Protein AF-A0A8X7QNS8-F1 (afdb_monomer)

Secondary structure (DSSP, 8-state):
-PPPHHHHHHHHHHTT--TT--EEE-BTTBSSSHHHHHHHHHHTT--SEEE-TTHHHHHHHTT-----S----SS-HHHHHHHHHHHTT--SS-----

Mean predicted aligned error: 8.12 Å

Structure (mmCIF, N/CA/C/O backbone):
data_AF-A0A8X7QNS8-F1
#
_entry.id   AF-A0A8X7QNS8-F1
#
loop_
_atom_site.group_PDB
_atom_site.id
_atom_site.type_symbol
_atom_site.label_atom_id
_atom_site.label_alt_id
_atom_site.label_comp_id
_atom_site.label_asym_id
_atom_site.label_entity_id
_atom_site.label_seq_id
_atom_site.pdbx_PDB_ins_code
_atom_site.Cartn_x
_atom_site.Cartn_y
_atom_site.Cartn_z
_atom_site.occupancy
_atom_site.B_iso_or_equiv
_atom_site.auth_seq_id
_atom_site.auth_comp_id
_atom_site.auth_asym_id
_atom_site.auth_atom_id
_atom_site.pdbx_PDB_model_num
ATOM 1 N N . MET A 1 1 ? 2.216 14.647 7.868 1.00 87.44 1 MET A N 1
ATOM 2 C CA . MET A 1 1 ? 1.766 14.071 9.156 1.00 87.44 1 MET A CA 1
ATOM 3 C C . MET A 1 1 ? 1.148 12.699 8.910 1.00 87.44 1 MET A C 1
ATOM 5 O O . MET A 1 1 ? 0.843 12.391 7.763 1.00 87.44 1 MET A O 1
ATOM 9 N N . LEU A 1 2 ? 1.030 11.852 9.937 1.00 93.00 2 LEU A N 1
ATOM 10 C CA . LEU A 1 2 ? 0.193 10.646 9.862 1.00 93.00 2 LEU A CA 1
ATOM 11 C C . LEU A 1 2 ? -1.290 11.087 9.812 1.00 93.00 2 LEU A C 1
ATOM 13 O O . LEU A 1 2 ? -1.621 12.039 10.520 1.00 93.00 2 LEU A O 1
ATOM 17 N N . PRO A 1 3 ? -2.146 10.487 8.962 1.00 92.81 3 PRO A N 1
ATOM 18 C CA . PRO A 1 3 ? -3.586 10.757 8.982 1.00 92.81 3 PRO A CA 1
ATOM 19 C C . PRO A 1 3 ? -4.228 10.259 10.287 1.00 92.81 3 PRO A C 1
ATOM 21 O O . PRO A 1 3 ? -3.603 9.507 11.033 1.00 92.81 3 PRO A O 1
ATOM 24 N N . SER A 1 4 ? -5.475 10.653 10.557 1.00 94.81 4 SER A N 1
ATOM 25 C CA . SER A 1 4 ? -6.253 10.003 11.618 1.00 94.81 4 SER A CA 1
ATOM 26 C C . SER A 1 4 ? -6.632 8.573 11.217 1.00 94.81 4 SER A C 1
ATOM 28 O O . SER A 1 4 ? -6.599 8.220 10.033 1.00 94.81 4 SER A O 1
ATOM 30 N N . GLU A 1 5 ? -7.010 7.757 12.199 1.00 93.50 5 GLU A N 1
ATOM 31 C CA . GLU A 1 5 ? -7.487 6.390 11.967 1.00 93.50 5 GLU A CA 1
ATOM 32 C C . GLU A 1 5 ? -8.710 6.380 11.044 1.00 93.50 5 GLU A C 1
ATOM 34 O O . GLU A 1 5 ? -8.767 5.596 10.099 1.00 93.50 5 GLU A O 1
ATOM 39 N N . GLU A 1 6 ? -9.647 7.312 11.242 1.00 92.88 6 GLU A N 1
ATOM 40 C CA . GLU A 1 6 ? -10.865 7.419 10.433 1.00 92.88 6 GLU A CA 1
ATOM 41 C C . GLU A 1 6 ? -10.544 7.775 8.981 1.00 92.88 6 GLU A C 1
ATOM 43 O O . GLU A 1 6 ? -11.127 7.211 8.056 1.00 92.88 6 GLU A O 1
ATOM 48 N N . ALA A 1 7 ? -9.590 8.686 8.773 1.00 90.25 7 ALA A N 1
ATOM 49 C CA . ALA A 1 7 ? -9.145 9.083 7.444 1.00 90.25 7 ALA A CA 1
ATOM 50 C C . ALA A 1 7 ? -8.483 7.922 6.700 1.00 90.25 7 ALA A C 1
ATOM 52 O O . ALA A 1 7 ? -8.762 7.690 5.522 1.00 90.25 7 ALA A O 1
ATOM 53 N N . PHE A 1 8 ? -7.624 7.172 7.391 1.00 93.56 8 PHE A N 1
ATOM 54 C CA . PHE A 1 8 ? -6.957 6.019 6.805 1.00 93.56 8 PHE A CA 1
ATOM 55 C C . PHE A 1 8 ? -7.940 4.880 6.504 1.00 93.56 8 PHE A C 1
ATOM 57 O O . PHE A 1 8 ? -7.914 4.324 5.405 1.00 93.56 8 PHE A O 1
ATOM 64 N N . ALA A 1 9 ? -8.849 4.578 7.434 1.00 90.62 9 ALA A N 1
ATOM 65 C CA . ALA A 1 9 ? -9.877 3.556 7.258 1.00 90.62 9 ALA A CA 1
ATOM 66 C C . ALA A 1 9 ? -10.840 3.899 6.110 1.00 90.62 9 ALA A C 1
ATOM 68 O O . ALA A 1 9 ? -11.173 3.024 5.307 1.00 90.62 9 ALA A O 1
ATOM 69 N N . ALA A 1 10 ? -11.245 5.168 5.981 1.00 88.31 10 ALA A N 1
ATOM 70 C CA . ALA A 1 10 ? -12.076 5.631 4.872 1.00 88.31 10 ALA A CA 1
ATOM 71 C C . ALA A 1 10 ? -11.362 5.475 3.520 1.00 88.31 10 ALA A C 1
ATOM 73 O O . ALA A 1 10 ? -11.963 4.979 2.567 1.00 88.31 10 ALA A O 1
ATOM 74 N N . ALA A 1 11 ? -10.073 5.826 3.445 1.00 90.62 11 ALA A N 1
ATOM 75 C CA . ALA A 1 11 ? -9.271 5.661 2.234 1.00 90.62 11 ALA A CA 1
ATOM 76 C C . ALA A 1 11 ? -9.074 4.182 1.851 1.00 90.62 11 ALA A C 1
ATOM 78 O O . ALA A 1 11 ? -9.199 3.823 0.685 1.00 90.62 11 ALA A O 1
ATOM 79 N N . CYS A 1 12 ? -8.816 3.296 2.817 1.00 92.31 12 CYS A N 1
ATOM 80 C CA . CYS A 1 12 ? -8.735 1.857 2.540 1.00 92.31 12 CYS A CA 1
ATOM 81 C C . CYS A 1 12 ? -10.083 1.305 2.056 1.00 92.31 12 CYS A C 1
ATOM 83 O O . CYS A 1 12 ? -10.136 0.560 1.079 1.00 92.31 12 CYS A O 1
ATOM 85 N N . SER A 1 13 ? -11.180 1.733 2.688 1.00 89.44 13 SER A N 1
ATOM 86 C CA . SER A 1 13 ? -12.538 1.316 2.327 1.00 89.44 13 SER A CA 1
ATOM 87 C C . SER A 1 13 ? -12.938 1.773 0.922 1.00 89.44 13 SER A C 1
ATOM 89 O O . SER A 1 13 ? -13.582 1.012 0.201 1.00 89.44 13 SER A O 1
ATOM 91 N N . SER A 1 14 ? -12.540 2.981 0.501 1.00 85.12 14 SER A N 1
ATOM 92 C CA . SER A 1 14 ? -12.797 3.483 -0.858 1.00 85.12 14 SER A CA 1
ATOM 93 C C . SER A 1 14 ? -11.993 2.742 -1.927 1.00 85.12 14 SER A C 1
ATOM 95 O O . SER A 1 14 ? -12.452 2.603 -3.058 1.00 85.12 14 SER A O 1
ATOM 97 N N . LEU A 1 15 ? -10.838 2.190 -1.547 1.00 88.62 15 LEU A N 1
ATOM 98 C CA . LEU A 1 15 ? -10.049 1.271 -2.366 1.00 88.62 15 LEU A CA 1
ATOM 99 C C . LEU A 1 15 ? -10.538 -0.184 -2.282 1.00 88.62 15 LEU A C 1
ATOM 101 O O . LEU A 1 15 ? -9.971 -1.068 -2.916 1.00 88.62 15 LEU A O 1
ATOM 105 N N . GLY A 1 16 ? -11.592 -0.446 -1.506 1.00 89.69 16 GLY A N 1
ATOM 106 C CA . GLY A 1 16 ? -12.165 -1.772 -1.314 1.00 89.69 16 GLY A CA 1
ATOM 107 C C . GLY A 1 16 ? -11.304 -2.741 -0.504 1.00 89.69 16 GLY A C 1
ATOM 108 O O . GLY A 1 16 ? -11.637 -3.923 -0.487 1.00 89.69 16 GLY A O 1
ATOM 109 N N . ILE A 1 17 ? -10.267 -2.245 0.175 1.00 92.69 17 ILE A N 1
ATOM 110 C CA . ILE A 1 17 ? -9.329 -3.034 0.978 1.00 92.69 17 ILE A CA 1
ATOM 111 C C . ILE A 1 17 ? -10.001 -3.438 2.293 1.00 92.69 17 ILE A C 1
ATOM 113 O O . ILE A 1 17 ? -10.467 -2.594 3.060 1.00 92.69 17 ILE A O 1
ATOM 117 N N . GLU A 1 18 ? -10.028 -4.737 2.563 1.00 93.50 18 GLU A N 1
ATOM 118 C CA . GLU A 1 18 ? -10.497 -5.343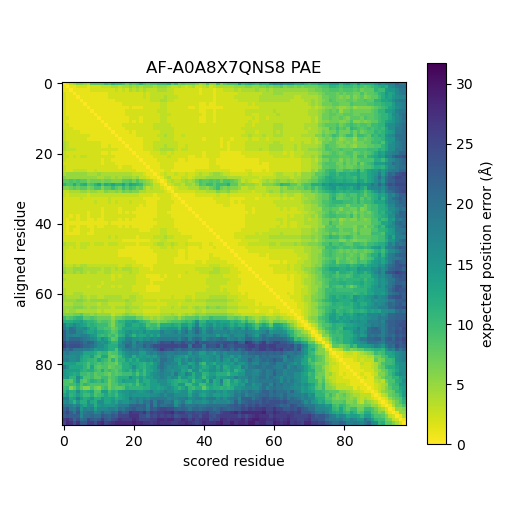 3.804 1.00 93.50 18 GLU A CA 1
ATOM 119 C C . GLU A 1 18 ? -9.314 -5.767 4.690 1.00 93.50 18 GLU A C 1
ATOM 121 O O . GLU A 1 18 ? -8.202 -6.009 4.225 1.00 93.50 18 GLU A O 1
ATOM 126 N N . ASN A 1 19 ? -9.552 -5.934 5.994 1.00 94.12 19 ASN A N 1
ATOM 127 C CA . ASN A 1 19 ? -8.495 -6.292 6.955 1.00 94.12 19 ASN A CA 1
ATOM 128 C C . ASN A 1 19 ? -7.803 -7.639 6.669 1.00 94.12 19 ASN A C 1
ATOM 130 O O . ASN A 1 19 ? -6.708 -7.874 7.170 1.00 94.12 19 ASN A O 1
ATOM 134 N N . LYS A 1 20 ? -8.443 -8.524 5.896 1.00 95.38 20 LYS A N 1
ATOM 135 C CA . LYS A 1 20 ? -7.913 -9.843 5.513 1.00 95.38 20 LYS A CA 1
ATOM 136 C C . LYS A 1 20 ? -7.064 -9.817 4.239 1.00 95.38 20 LYS A C 1
ATOM 138 O O . LYS A 1 20 ? -6.458 -10.835 3.911 1.00 95.38 20 LYS A O 1
ATOM 143 N N . ASP A 1 21 ? -7.086 -8.715 3.494 1.00 96.25 21 ASP A N 1
ATOM 144 C CA . ASP A 1 21 ? -6.453 -8.657 2.182 1.00 96.25 21 ASP A CA 1
ATOM 145 C C . ASP A 1 21 ? -4.930 -8.618 2.317 1.00 96.25 21 ASP A C 1
ATOM 147 O O . ASP A 1 21 ? -4.386 -8.103 3.291 1.00 96.25 21 ASP A O 1
ATOM 151 N N . GLY A 1 22 ? -4.232 -9.174 1.328 1.00 97.50 22 GLY A N 1
ATOM 152 C CA . GLY A 1 22 ? -2.801 -8.949 1.161 1.00 97.50 22 GLY A CA 1
ATOM 153 C C . GLY A 1 22 ? -2.569 -7.719 0.290 1.00 97.50 22 GLY A C 1
ATOM 154 O O . GLY A 1 22 ? -3.094 -7.649 -0.820 1.00 97.50 22 GLY A O 1
ATOM 155 N N . VAL A 1 23 ? -1.766 -6.765 0.761 1.00 97.62 23 VAL A N 1
ATOM 156 C CA . VAL A 1 23 ? -1.506 -5.504 0.053 1.00 97.62 23 VAL A CA 1
ATOM 157 C C . VAL A 1 23 ? -0.059 -5.453 -0.435 1.00 97.62 23 VAL A C 1
ATOM 159 O O . VAL A 1 23 ? 0.882 -5.474 0.355 1.00 97.62 23 VAL A O 1
ATOM 162 N N . VAL A 1 24 ? 0.142 -5.328 -1.748 1.00 97.44 24 VAL A N 1
ATOM 163 C CA . VAL A 1 24 ? 1.461 -5.045 -2.336 1.00 97.44 24 VAL A CA 1
ATOM 164 C C . VAL A 1 24 ? 1.492 -3.598 -2.806 1.00 97.44 24 VAL A C 1
ATOM 166 O O . VAL A 1 24 ? 0.739 -3.197 -3.688 1.00 97.44 24 VAL A O 1
ATOM 169 N N . VAL A 1 25 ? 2.379 -2.805 -2.211 1.00 97.12 25 VAL A N 1
ATOM 170 C CA . VAL A 1 25 ? 2.516 -1.375 -2.481 1.00 97.12 25 VAL A CA 1
ATOM 171 C C . VAL A 1 25 ? 3.690 -1.130 -3.425 1.00 97.12 25 VAL A C 1
ATOM 173 O O . VAL A 1 25 ? 4.792 -1.635 -3.213 1.00 97.12 25 VAL A O 1
ATOM 176 N N . TYR A 1 26 ? 3.488 -0.291 -4.436 1.00 96.62 26 TYR A N 1
ATOM 177 C CA . TYR A 1 26 ? 4.545 0.188 -5.322 1.00 96.62 26 TYR A CA 1
ATOM 178 C C . TYR A 1 26 ? 4.302 1.648 -5.710 1.00 96.62 26 TYR A C 1
ATOM 180 O O . TYR A 1 26 ? 3.200 2.171 -5.552 1.00 96.62 26 TYR A O 1
ATOM 188 N N . ASP A 1 27 ? 5.331 2.314 -6.230 1.00 93.50 27 ASP A N 1
ATOM 189 C CA . ASP A 1 27 ? 5.186 3.631 -6.840 1.00 93.50 27 ASP A CA 1
ATOM 190 C C . ASP A 1 27 ? 5.940 3.734 -8.173 1.00 93.50 27 ASP A C 1
ATOM 192 O O . ASP A 1 27 ? 6.710 2.852 -8.567 1.00 93.50 27 ASP A O 1
ATOM 196 N N . GLY A 1 28 ? 5.662 4.813 -8.909 1.00 90.69 28 GLY A N 1
ATOM 197 C CA . GLY A 1 28 ? 6.201 5.037 -10.250 1.00 90.69 28 GLY A CA 1
ATOM 198 C C . GLY A 1 28 ? 7.683 5.417 -10.295 1.00 90.69 28 GLY A C 1
ATOM 199 O O . GLY A 1 28 ? 8.275 5.365 -11.369 1.00 90.69 28 GLY A O 1
ATOM 200 N N . LYS A 1 29 ? 8.285 5.803 -9.163 1.00 87.56 29 LYS A N 1
ATOM 201 C CA . LYS A 1 29 ? 9.689 6.235 -9.067 1.00 87.56 29 LYS A CA 1
ATOM 202 C C . LYS A 1 29 ? 10.591 5.173 -8.427 1.00 87.56 29 LYS A C 1
ATOM 204 O O . LYS A 1 29 ? 11.785 5.415 -8.281 1.00 87.56 29 LYS A O 1
ATOM 209 N N . GLY A 1 30 ? 10.042 4.010 -8.071 1.00 84.81 30 GLY A N 1
ATOM 210 C CA . GLY A 1 30 ? 10.745 2.931 -7.383 1.00 84.81 30 GLY A CA 1
ATOM 211 C C . GLY A 1 30 ? 10.194 2.743 -5.972 1.00 84.81 30 GLY A C 1
ATOM 212 O O . GLY A 1 30 ? 9.050 2.323 -5.809 1.00 84.81 30 GLY A O 1
ATOM 213 N N . ILE A 1 31 ? 11.025 3.025 -4.964 1.00 88.69 31 ILE A N 1
ATOM 214 C CA . ILE A 1 31 ? 10.670 2.950 -3.539 1.00 88.69 31 ILE A CA 1
ATOM 215 C C . ILE A 1 31 ? 10.834 4.348 -2.932 1.00 88.69 31 ILE A C 1
ATOM 217 O O . ILE A 1 31 ? 11.817 4.640 -2.256 1.00 88.69 31 ILE A O 1
ATOM 221 N N . PHE A 1 32 ? 9.889 5.240 -3.217 1.00 89.88 32 PHE A N 1
ATOM 222 C CA . PHE A 1 32 ? 9.865 6.591 -2.658 1.00 89.88 32 PHE A CA 1
ATOM 223 C C . PHE A 1 32 ? 8.657 6.785 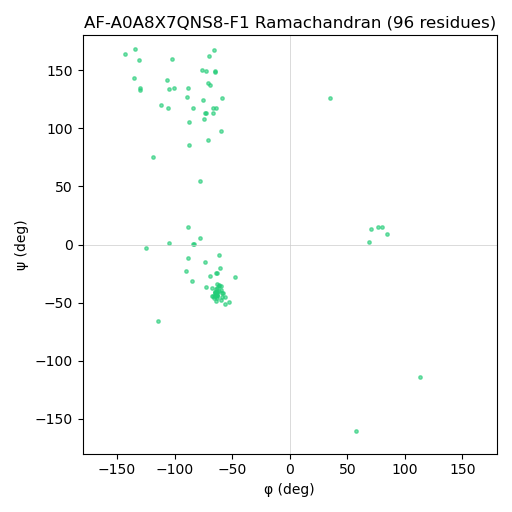-1.739 1.00 89.88 32 PHE A C 1
ATOM 225 O O . PHE A 1 32 ? 8.805 6.915 -0.525 1.00 89.88 32 PHE A O 1
ATOM 232 N N . SER A 1 33 ? 7.446 6.745 -2.294 1.00 93.69 33 SER A N 1
ATOM 233 C CA . SER A 1 33 ? 6.198 6.863 -1.533 1.00 93.69 33 SER A CA 1
ATOM 234 C C . SER A 1 33 ? 5.665 5.511 -1.058 1.00 93.69 33 SER A C 1
ATOM 236 O O . SER A 1 33 ? 4.944 5.466 -0.060 1.00 93.69 33 SER A O 1
ATOM 238 N N . ALA A 1 34 ? 6.044 4.407 -1.709 1.00 95.94 34 ALA A N 1
ATOM 239 C CA . ALA A 1 34 ? 5.585 3.067 -1.342 1.00 95.94 34 ALA A CA 1
ATOM 240 C C . ALA A 1 34 ? 5.942 2.694 0.109 1.00 95.94 34 ALA A C 1
ATOM 242 O O . ALA A 1 34 ? 5.094 2.200 0.852 1.00 95.94 34 ALA A O 1
ATOM 243 N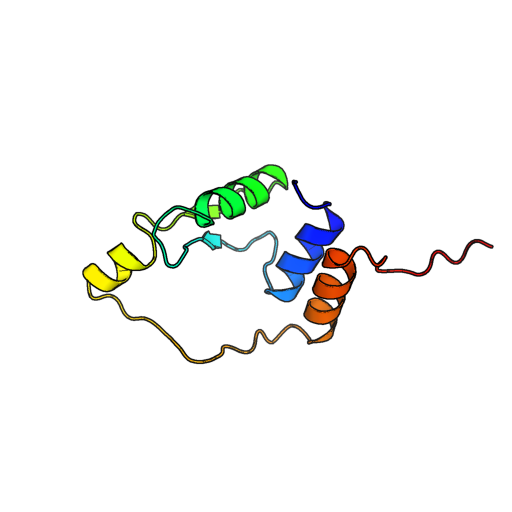 N . ALA A 1 35 ? 7.159 3.025 0.555 1.00 94.69 35 ALA A N 1
ATOM 244 C CA . ALA A 1 35 ? 7.604 2.774 1.928 1.00 94.69 35 ALA A CA 1
ATOM 245 C C . ALA A 1 35 ? 6.744 3.509 2.970 1.00 94.69 35 ALA A C 1
ATOM 247 O O . ALA A 1 35 ? 6.464 2.974 4.043 1.00 94.69 35 ALA A O 1
ATOM 248 N N . ARG A 1 36 ? 6.277 4.725 2.648 1.00 95.81 36 ARG A N 1
ATOM 249 C CA . ARG A 1 36 ? 5.399 5.495 3.535 1.00 95.81 36 ARG A CA 1
ATOM 250 C C . ARG A 1 36 ? 4.038 4.826 3.686 1.00 95.81 36 ARG A C 1
ATOM 252 O O . ARG A 1 36 ? 3.534 4.752 4.802 1.00 95.81 36 ARG A O 1
ATOM 259 N N . VAL A 1 37 ? 3.452 4.355 2.589 1.00 96.12 37 VAL A N 1
ATOM 260 C CA . VAL A 1 37 ? 2.158 3.658 2.609 1.00 96.12 37 VAL A CA 1
ATOM 261 C C . VAL A 1 37 ? 2.277 2.335 3.363 1.00 96.12 37 VAL A C 1
ATOM 263 O O . VAL A 1 37 ? 1.483 2.099 4.268 1.00 96.12 37 VAL A O 1
ATOM 266 N N . TRP A 1 38 ? 3.317 1.541 3.088 1.00 97.38 38 TRP A N 1
ATOM 267 C CA . TRP A 1 38 ? 3.625 0.324 3.848 1.00 97.38 38 TRP A CA 1
ATOM 268 C C . TRP A 1 38 ? 3.708 0.592 5.357 1.00 97.38 38 TRP A C 1
ATOM 270 O O . TRP A 1 38 ? 3.041 -0.075 6.145 1.00 97.38 38 TRP A O 1
ATOM 280 N N . TRP A 1 39 ? 4.459 1.620 5.767 1.00 97.31 39 TRP A N 1
ATOM 281 C CA . TRP A 1 39 ? 4.573 1.986 7.178 1.00 97.31 39 TRP A CA 1
ATOM 282 C C . TRP A 1 39 ? 3.224 2.392 7.787 1.00 97.31 39 TRP A C 1
ATOM 284 O O . TRP A 1 39 ? 2.933 1.994 8.909 1.00 97.31 39 TRP A O 1
ATOM 294 N N . MET A 1 40 ? 2.377 3.134 7.062 1.00 97.75 40 MET A N 1
ATOM 295 C CA . MET A 1 40 ? 1.047 3.515 7.564 1.00 97.75 40 MET A CA 1
ATOM 296 C C . MET A 1 40 ? 0.150 2.295 7.799 1.00 97.75 40 MET A C 1
ATOM 298 O O . MET A 1 40 ? -0.449 2.205 8.865 1.00 97.75 40 MET A O 1
ATOM 302 N N . PHE A 1 41 ? 0.115 1.330 6.873 1.00 97.81 41 PHE A N 1
ATOM 303 C CA . PHE A 1 41 ? -0.620 0.074 7.083 1.00 97.81 41 PHE A CA 1
ATOM 304 C C . PHE A 1 41 ? -0.155 -0.644 8.356 1.00 97.81 41 PHE A C 1
ATOM 306 O O . PHE A 1 41 ? -0.982 -1.040 9.174 1.00 97.81 41 PHE A O 1
ATOM 313 N N . ARG A 1 42 ? 1.164 -0.734 8.574 1.00 97.62 42 ARG A N 1
ATOM 314 C CA . ARG A 1 42 ? 1.735 -1.361 9.777 1.00 97.62 42 ARG A CA 1
ATOM 315 C C . ARG A 1 42 ? 1.394 -0.593 11.058 1.00 97.62 42 ARG A C 1
ATOM 317 O O . ARG A 1 42 ? 1.077 -1.221 12.060 1.00 97.62 42 ARG A O 1
ATOM 324 N N . VAL A 1 43 ? 1.434 0.742 11.031 1.00 97.94 43 VAL A N 1
ATOM 325 C CA . VAL A 1 43 ? 1.049 1.590 12.176 1.00 97.94 43 VAL A CA 1
ATOM 326 C C . VAL A 1 43 ? -0.406 1.358 12.579 1.00 97.94 43 VAL A C 1
ATOM 328 O O . VAL A 1 43 ? -0.693 1.296 13.769 1.00 97.94 43 VAL A O 1
ATOM 331 N N . PHE A 1 44 ? -1.301 1.172 11.608 1.00 97.44 44 PHE A N 1
ATOM 332 C CA . PHE A 1 44 ? -2.716 0.878 11.852 1.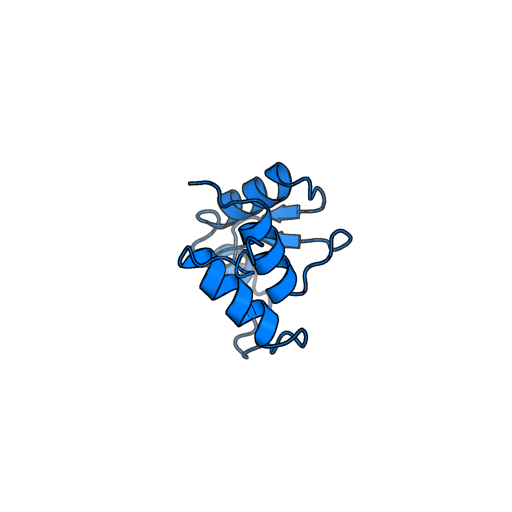00 97.44 44 PHE A CA 1
ATOM 333 C C . PHE A 1 44 ? -3.026 -0.626 11.991 1.00 97.44 44 PHE A C 1
ATOM 335 O O . PHE A 1 44 ? -4.186 -1.025 11.937 1.00 97.44 44 PHE A O 1
ATOM 342 N N . GLY A 1 45 ? -2.008 -1.473 12.190 1.00 96.88 45 GLY A N 1
ATOM 343 C CA . GLY A 1 45 ? -2.180 -2.886 12.550 1.00 96.88 45 GLY A CA 1
ATOM 344 C C . GLY A 1 45 ? -2.420 -3.856 11.389 1.00 96.88 45 GLY A C 1
ATOM 345 O O . GLY A 1 45 ? -2.708 -5.026 11.627 1.00 96.88 45 GLY A O 1
ATOM 346 N N . HIS A 1 46 ? -2.285 -3.422 10.136 1.00 97.75 46 H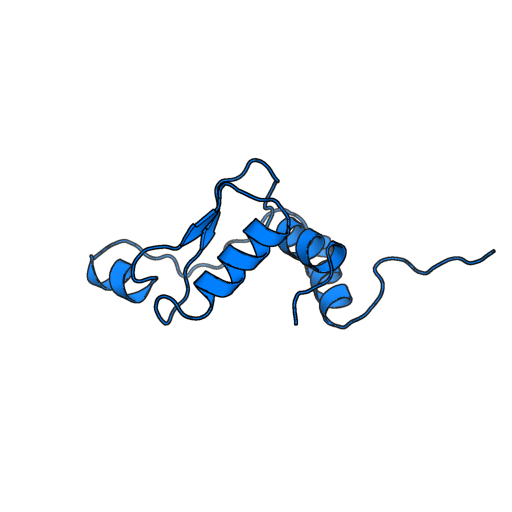IS A N 1
ATOM 347 C CA . HIS A 1 46 ? -2.404 -4.304 8.978 1.00 97.75 46 HIS A CA 1
ATOM 348 C C . HIS A 1 46 ? -1.048 -4.946 8.653 1.00 97.75 46 HIS A C 1
ATOM 350 O O . HIS A 1 46 ? -0.135 -4.297 8.136 1.00 97.75 46 HIS A O 1
ATOM 356 N N . GLU A 1 47 ? -0.897 -6.230 8.983 1.00 96.56 47 GLU A N 1
ATOM 357 C CA . GLU A 1 47 ? 0.399 -6.909 8.893 1.00 96.56 47 GLU A CA 1
ATOM 358 C C . GLU A 1 47 ? 0.734 -7.462 7.506 1.00 96.56 47 GLU A C 1
ATOM 360 O O . GLU A 1 47 ? 1.915 -7.477 7.143 1.00 96.56 47 GLU A O 1
ATOM 365 N N . SER A 1 48 ? -0.284 -7.867 6.744 1.00 98.12 48 SER A N 1
ATOM 366 C CA . SER A 1 48 ? -0.190 -8.485 5.414 1.00 98.12 48 SER A CA 1
ATOM 367 C C . SER A 1 48 ? 0.088 -7.455 4.314 1.00 98.12 48 SER A C 1
ATOM 369 O O . SER A 1 48 ? -0.649 -7.343 3.338 1.00 98.12 48 SER A O 1
ATOM 371 N N . VAL A 1 49 ? 1.159 -6.676 4.480 1.00 98.31 49 VAL A N 1
ATOM 372 C CA . VAL A 1 49 ? 1.561 -5.618 3.550 1.00 98.31 49 VAL A CA 1
ATOM 373 C C . VAL A 1 49 ? 3.038 -5.717 3.178 1.00 98.31 49 VAL A C 1
ATOM 375 O O . VAL A 1 49 ? 3.917 -5.832 4.037 1.00 98.31 49 VAL A O 1
ATOM 378 N N . TRP A 1 50 ? 3.322 -5.607 1.882 1.00 98.31 50 TRP A N 1
ATOM 379 C CA . TRP A 1 50 ? 4.664 -5.692 1.304 1.00 98.31 50 TRP A CA 1
ATOM 380 C C . TRP A 1 50 ? 4.925 -4.533 0.345 1.00 98.31 50 TRP A C 1
ATOM 382 O O . TRP A 1 50 ? 3.999 -3.914 -0.176 1.00 98.31 50 TRP A O 1
ATOM 392 N N . VAL A 1 51 ? 6.201 -4.250 0.094 1.00 97.69 51 VAL A N 1
ATOM 393 C CA . VAL A 1 51 ? 6.632 -3.313 -0.949 1.00 97.69 51 VAL A CA 1
ATOM 394 C C . VAL A 1 51 ? 7.179 -4.112 -2.124 1.00 97.69 51 VAL A C 1
ATOM 396 O O . VAL A 1 51 ? 7.973 -5.030 -1.925 1.00 97.69 51 VAL A O 1
ATOM 399 N N . LEU A 1 52 ? 6.771 -3.757 -3.343 1.00 96.88 52 LEU A N 1
ATOM 400 C CA . LEU A 1 52 ? 7.325 -4.351 -4.556 1.00 96.88 52 LEU A CA 1
ATOM 401 C C . LEU A 1 52 ? 8.796 -3.947 -4.708 1.00 96.88 52 LEU A C 1
ATOM 403 O O . LEU A 1 52 ? 9.107 -2.765 -4.877 1.00 96.88 52 LEU A O 1
ATOM 407 N N . ASP A 1 53 ? 9.695 -4.928 -4.674 1.00 94.88 53 ASP A N 1
ATOM 408 C CA . ASP A 1 53 ? 11.130 -4.687 -4.804 1.00 94.88 53 ASP A CA 1
ATOM 409 C C . ASP A 1 53 ? 11.468 -3.996 -6.137 1.00 94.88 53 ASP A C 1
ATOM 411 O O . ASP A 1 53 ? 11.091 -4.451 -7.217 1.00 94.88 53 ASP A O 1
ATOM 415 N N . GLY A 1 54 ? 12.166 -2.862 -6.055 1.00 92.75 54 GLY A N 1
ATOM 416 C CA . GLY A 1 54 ? 12.491 -1.994 -7.191 1.00 92.75 54 GLY A CA 1
ATOM 417 C C . GLY A 1 54 ? 11.307 -1.243 -7.822 1.00 92.75 54 GLY A C 1
ATOM 418 O O . GLY A 1 54 ? 11.512 -0.502 -8.787 1.00 92.75 54 GLY A O 1
ATOM 419 N N . GLY A 1 55 ? 10.094 -1.394 -7.278 1.00 94.94 55 GLY A N 1
ATOM 420 C CA . GLY A 1 55 ? 8.881 -0.702 -7.711 1.00 94.94 55 GLY A CA 1
ATOM 421 C C . GLY A 1 55 ? 8.510 -0.920 -9.182 1.00 94.94 55 GLY A C 1
ATOM 422 O O . GLY A 1 55 ? 8.971 -1.849 -9.852 1.00 94.94 55 GLY A O 1
ATOM 423 N N . LEU A 1 56 ? 7.677 -0.017 -9.711 1.00 95.56 56 LEU A N 1
ATOM 424 C CA . LEU A 1 56 ? 7.226 -0.077 -11.104 1.00 95.56 56 LEU A CA 1
ATOM 425 C C . LEU A 1 56 ? 8.368 -0.016 -12.142 1.00 95.56 56 LEU A C 1
ATOM 427 O O . LEU A 1 56 ? 8.251 -0.691 -13.169 1.00 95.56 56 LEU A O 1
ATOM 431 N N . PRO A 1 57 ? 9.472 0.738 -11.931 1.00 95.31 57 PRO A N 1
ATOM 432 C CA . PRO A 1 57 ? 10.592 0.742 -12.871 1.00 95.31 57 PRO A CA 1
ATOM 433 C C . PRO A 1 57 ? 11.224 -0.641 -13.067 1.00 95.31 57 PRO A C 1
ATOM 435 O O . PRO A 1 57 ? 11.396 -1.068 -14.209 1.00 95.31 57 PRO A O 1
ATOM 438 N N . LYS A 1 58 ? 11.522 -1.370 -11.979 1.00 96.31 58 LYS A N 1
ATOM 439 C CA . LYS A 1 58 ? 12.106 -2.719 -12.067 1.00 96.31 58 LYS A CA 1
ATOM 440 C C . LYS A 1 58 ? 11.117 -3.726 -12.652 1.00 96.31 58 LYS A C 1
ATOM 442 O O . LYS A 1 58 ? 11.523 -4.564 -13.455 1.00 96.31 58 LYS A O 1
ATOM 447 N N . TRP A 1 59 ? 9.831 -3.613 -12.309 1.00 96.25 59 TRP A N 1
ATOM 448 C CA . TRP A 1 59 ? 8.766 -4.442 -12.884 1.00 96.25 59 TRP A CA 1
ATOM 449 C C . TRP A 1 59 ? 8.730 -4.342 -14.414 1.00 96.25 59 TRP A C 1
ATOM 451 O O . TRP A 1 59 ? 8.833 -5.351 -15.107 1.00 96.25 59 TRP A O 1
ATOM 461 N N . ARG A 1 60 ? 8.699 -3.110 -14.943 1.00 96.00 60 ARG A N 1
ATOM 462 C CA . ARG A 1 60 ? 8.732 -2.843 -16.390 1.00 96.00 60 ARG A CA 1
ATOM 463 C C . ARG A 1 60 ? 10.025 -3.317 -17.045 1.00 96.00 60 ARG A C 1
ATOM 465 O O . ARG A 1 60 ? 9.978 -3.931 -18.103 1.00 96.00 60 ARG A O 1
ATOM 472 N N . ALA A 1 61 ? 11.173 -3.061 -16.416 1.00 97.19 61 ALA A N 1
ATOM 473 C CA . ALA A 1 61 ? 12.471 -3.501 -16.932 1.00 97.19 61 ALA A CA 1
ATOM 474 C C . ALA A 1 61 ? 12.600 -5.034 -16.996 1.00 97.19 61 ALA A C 1
ATOM 476 O O . ALA A 1 61 ? 13.368 -5.550 -17.801 1.00 97.19 61 ALA A O 1
ATOM 477 N N . SER A 1 62 ? 11.831 -5.753 -16.175 1.00 97.44 62 SER A N 1
ATOM 478 C CA . SER A 1 62 ? 11.775 -7.219 -16.168 1.00 97.44 62 SER A CA 1
ATOM 479 C C . SER A 1 62 ? 10.804 -7.794 -17.210 1.00 97.44 62 SER A C 1
ATOM 481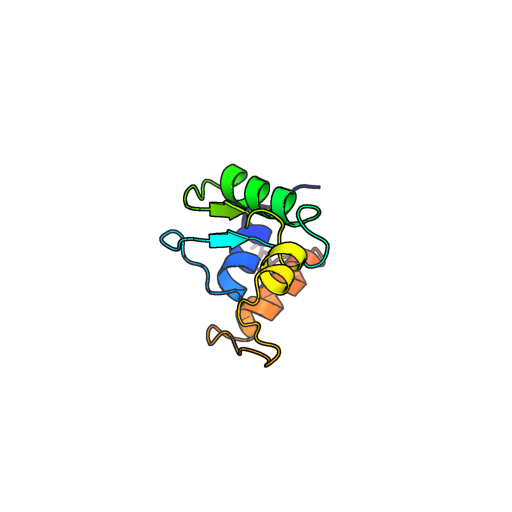 O O . SER A 1 62 ? 10.661 -9.009 -17.292 1.00 97.44 62 SER A O 1
ATOM 483 N N . GLY A 1 63 ? 10.137 -6.948 -18.006 1.00 97.38 63 GLY A N 1
ATOM 484 C CA . GLY 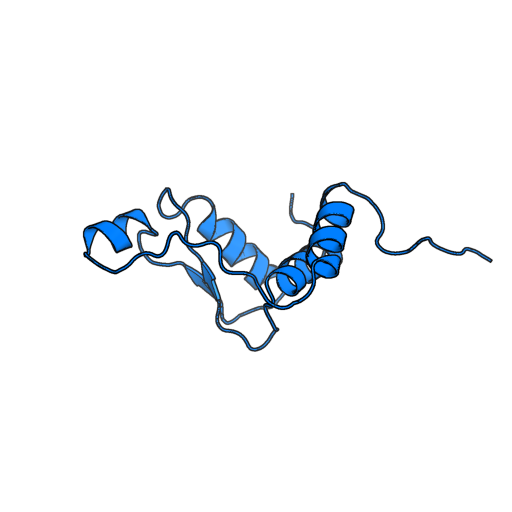A 1 63 ? 9.222 -7.377 -19.068 1.00 97.38 63 GLY A CA 1
ATOM 485 C C . GLY A 1 63 ? 7.848 -7.848 -18.585 1.00 97.38 63 GLY A C 1
ATOM 486 O O . GLY A 1 63 ? 7.129 -8.479 -19.354 1.00 97.38 63 GLY A O 1
ATOM 487 N N . TYR A 1 64 ? 7.474 -7.561 -17.335 1.00 96.56 64 TYR A N 1
ATOM 488 C CA . TYR A 1 64 ? 6.151 -7.907 -16.818 1.00 96.56 64 TYR A CA 1
ATOM 489 C C . TYR A 1 64 ? 5.061 -6.966 -17.343 1.00 96.56 64 TYR A C 1
ATOM 491 O O . TYR A 1 64 ? 5.302 -5.783 -17.603 1.00 96.56 64 TYR A O 1
ATOM 499 N N . GLU A 1 65 ? 3.843 -7.496 -17.457 1.00 95.88 65 GLU A N 1
ATOM 500 C CA . GLU A 1 65 ? 2.681 -6.763 -17.960 1.00 95.88 65 GLU A CA 1
ATOM 501 C C . GLU A 1 65 ? 2.289 -5.596 -17.044 1.00 95.88 65 GLU A C 1
ATOM 503 O O . GLU A 1 65 ? 2.488 -5.622 -15.825 1.00 95.88 65 GLU A O 1
ATOM 508 N N . VAL A 1 66 ? 1.728 -4.549 -17.651 1.00 94.19 66 VAL A N 1
ATOM 509 C CA . VAL A 1 66 ? 1.184 -3.381 -16.957 1.00 94.19 66 VAL A CA 1
ATOM 510 C C . VAL A 1 66 ? -0.158 -3.013 -17.563 1.00 94.19 66 VAL A C 1
ATOM 512 O O . VAL A 1 66 ? -0.333 -3.063 -18.778 1.00 94.19 66 VAL A O 1
ATOM 515 N N . GLU A 1 67 ? -1.072 -2.578 -16.708 1.00 89.81 67 GLU A N 1
ATOM 516 C CA . GLU A 1 67 ? -2.402 -2.137 -17.101 1.00 89.81 67 GLU A CA 1
ATOM 517 C C . GLU A 1 67 ? -2.489 -0.608 -17.004 1.00 89.81 67 GLU A C 1
ATOM 519 O O . GLU A 1 67 ? -1.915 0.005 -16.098 1.00 89.81 67 GLU A O 1
ATOM 524 N N . SER A 1 68 ? -3.180 0.019 -17.958 1.00 87.38 68 SER A N 1
ATOM 525 C CA . SER A 1 68 ? -3.423 1.474 -17.963 1.00 87.38 68 SER A CA 1
ATOM 526 C C . SER A 1 68 ? -4.901 1.838 -18.052 1.00 87.38 68 SER A C 1
ATOM 528 O O . SER A 1 68 ? -5.243 3.021 -17.985 1.00 87.38 68 SER A O 1
ATOM 530 N N . SER A 1 69 ? -5.782 0.840 -18.177 1.00 84.06 69 SER A N 1
ATOM 531 C CA . SER A 1 69 ? -7.214 1.068 -18.072 1.00 84.06 69 SER A CA 1
ATOM 532 C C . SER A 1 69 ? -7.593 1.535 -16.666 1.00 84.06 69 SER A C 1
ATOM 534 O O . SER A 1 69 ? -6.977 1.182 -15.657 1.00 84.06 69 SER A O 1
ATOM 536 N N . ALA A 1 70 ? -8.631 2.366 -16.602 1.00 71.69 70 ALA A N 1
ATOM 537 C CA . ALA A 1 70 ? -9.227 2.748 -15.337 1.00 71.69 70 ALA A CA 1
ATOM 538 C C . ALA A 1 70 ? -10.034 1.560 -14.800 1.00 71.69 70 ALA A C 1
ATOM 540 O O . ALA A 1 70 ? -11.050 1.181 -15.384 1.00 71.69 70 ALA A O 1
ATOM 541 N N . TYR A 1 71 ? -9.595 0.983 -13.683 1.00 68.19 71 TYR A N 1
ATOM 542 C CA . TYR A 1 71 ? -10.378 -0.028 -12.985 1.00 68.19 71 TYR A CA 1
ATOM 543 C C . TYR A 1 71 ? -11.392 0.664 -12.070 1.00 68.19 71 TYR A C 1
ATOM 545 O O . TYR A 1 71 ? -11.016 1.384 -11.143 1.00 68.19 71 TYR A O 1
ATOM 553 N N . ALA A 1 72 ? -12.685 0.465 -12.325 1.00 60.19 72 ALA A N 1
ATOM 554 C CA . ALA A 1 72 ? -13.721 0.919 -11.409 1.00 60.19 72 ALA A CA 1
ATOM 555 C C . ALA A 1 72 ? -13.734 -0.016 -10.195 1.00 60.19 72 ALA A C 1
ATOM 557 O O . ALA A 1 72 ? -14.170 -1.165 -10.288 1.00 60.19 72 ALA A O 1
ATOM 558 N N . ILE A 1 73 ? -13.258 0.461 -9.044 1.00 62.97 73 ILE A N 1
ATOM 559 C CA . ILE A 1 73 ? -13.466 -0.263 -7.791 1.00 62.97 73 ILE A CA 1
ATOM 560 C C . ILE A 1 73 ? -14.968 -0.227 -7.503 1.00 62.97 73 ILE A C 1
ATOM 562 O O . ILE A 1 73 ? -15.549 0.827 -7.266 1.00 62.97 73 ILE A O 1
ATOM 566 N N . LEU A 1 74 ? -15.614 -1.395 -7.564 1.00 55.22 74 LEU A N 1
ATOM 567 C CA . LEU A 1 74 ? -17.073 -1.553 -7.463 1.00 55.22 74 LEU A CA 1
ATOM 568 C C . LEU A 1 74 ? -17.667 -1.067 -6.122 1.00 55.22 74 LEU A C 1
ATOM 570 O O . LEU A 1 74 ? -18.887 -0.975 -5.989 1.00 55.22 74 LEU A O 1
ATOM 574 N N . LYS A 1 75 ? -16.843 -0.726 -5.121 1.00 53.84 75 LYS A N 1
ATOM 575 C CA . LYS A 1 75 ? -17.307 -0.200 -3.830 1.00 53.84 75 LYS A CA 1
ATOM 576 C C . LYS A 1 75 ? -17.472 1.330 -3.874 1.00 53.84 75 LYS A C 1
ATOM 578 O O . LYS A 1 75 ? -16.594 2.082 -3.487 1.00 53.84 75 LYS A O 1
ATOM 583 N N . SER A 1 76 ? -18.662 1.725 -4.338 1.00 53.38 76 SER A N 1
ATOM 584 C CA . SER A 1 76 ? -19.389 3.009 -4.242 1.00 53.38 76 SER A CA 1
ATOM 585 C C . SER A 1 76 ? -18.600 4.333 -4.259 1.00 53.38 76 SER A C 1
ATOM 587 O O . SER A 1 76 ? -17.824 4.634 -3.353 1.00 53.38 76 SER A O 1
ATOM 589 N N . ASN A 1 77 ? -18.988 5.226 -5.177 1.00 59.12 77 ASN A N 1
ATOM 590 C CA . ASN A 1 77 ? -18.590 6.644 -5.217 1.00 59.12 77 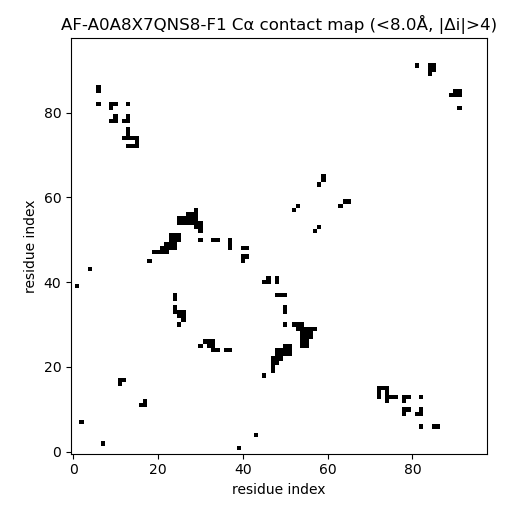ASN A CA 1
ATOM 591 C C . ASN A 1 77 ? -18.720 7.369 -3.859 1.00 59.12 77 ASN A C 1
ATOM 593 O O . ASN A 1 77 ? -17.952 8.282 -3.578 1.00 59.12 77 ASN A O 1
ATOM 597 N N . ALA A 1 78 ? -19.635 6.929 -2.988 1.00 59.69 78 ALA A N 1
ATOM 598 C CA . ALA A 1 78 ? -19.817 7.479 -1.647 1.00 59.69 78 ALA A CA 1
ATOM 599 C C . ALA A 1 78 ? -18.590 7.296 -0.731 1.00 59.69 78 ALA A C 1
ATOM 601 O O . ALA A 1 78 ? -18.305 8.168 0.085 1.00 59.69 78 ALA A O 1
ATOM 602 N N . ALA A 1 79 ? -17.846 6.193 -0.866 1.00 62.06 79 ALA A N 1
ATOM 603 C CA . ALA A 1 79 ? -16.643 5.947 -0.071 1.00 62.06 79 ALA A CA 1
ATOM 604 C C . ALA A 1 79 ? -15.476 6.841 -0.522 1.00 62.06 79 ALA A C 1
ATOM 606 O O . ALA A 1 79 ? -14.722 7.341 0.311 1.00 62.06 79 ALA A O 1
ATOM 607 N N . ILE A 1 80 ? -15.364 7.089 -1.831 1.00 64.50 80 ILE A N 1
ATOM 608 C CA . ILE A 1 80 ? -14.387 8.025 -2.407 1.00 64.50 80 ILE A CA 1
ATOM 609 C C . ILE A 1 80 ? -14.691 9.448 -1.930 1.00 64.50 80 ILE A C 1
ATOM 611 O O . ILE A 1 80 ? -13.814 10.118 -1.394 1.00 64.50 80 ILE A O 1
ATOM 615 N N . GLU A 1 81 ? -15.950 9.873 -2.031 1.00 68.38 81 GLU A N 1
ATOM 616 C CA . GLU A 1 81 ? -16.383 11.206 -1.607 1.00 68.38 81 GLU A CA 1
ATOM 617 C C . GLU A 1 81 ? -16.203 11.417 -0.090 1.00 68.38 81 GLU A C 1
ATOM 619 O O . GLU A 1 81 ? -15.810 12.493 0.362 1.00 68.38 81 GLU A O 1
ATOM 624 N N . ALA A 1 82 ? -16.442 10.376 0.715 1.00 65.81 82 ALA A N 1
ATOM 625 C CA . ALA A 1 82 ? -16.170 10.382 2.150 1.00 65.81 82 ALA A CA 1
ATOM 626 C C . ALA A 1 82 ? -14.667 10.512 2.452 1.00 65.81 82 ALA A C 1
ATOM 628 O O . ALA A 1 82 ? -14.284 11.317 3.301 1.00 65.81 82 ALA A O 1
ATOM 629 N N . ALA A 1 83 ? -13.811 9.770 1.741 1.00 67.38 83 ALA A N 1
ATOM 630 C CA . ALA A 1 83 ? -12.361 9.862 1.893 1.00 67.38 83 ALA A CA 1
ATOM 631 C C . ALA A 1 83 ? -11.829 11.257 1.506 1.00 67.38 83 ALA A C 1
ATOM 633 O O . ALA A 1 83 ? -11.003 11.818 2.228 1.00 67.38 83 ALA A O 1
ATOM 634 N N . GLU A 1 84 ? -12.342 11.855 0.426 1.00 71.38 84 GLU A N 1
ATOM 635 C CA . GLU A 1 84 ? -11.989 13.219 0.010 1.00 71.38 84 GLU A CA 1
ATOM 636 C C . GLU A 1 84 ? -12.405 14.268 1.045 1.00 71.38 84 GLU A C 1
ATOM 638 O O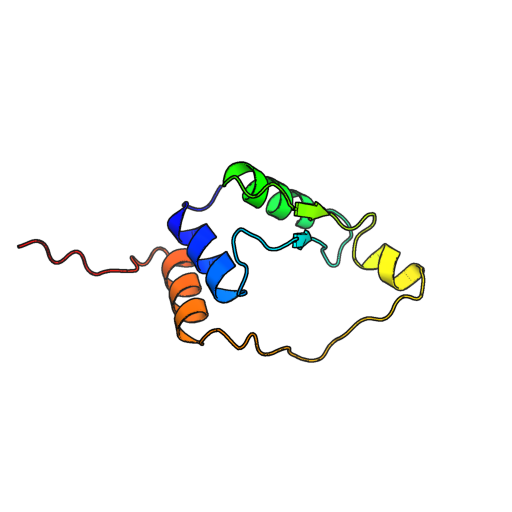 . GLU A 1 84 ? -11.598 15.124 1.415 1.00 71.38 84 GLU A O 1
ATOM 643 N N . LYS A 1 85 ? -13.636 14.182 1.567 1.00 73.50 85 LYS A N 1
ATOM 644 C CA . LYS A 1 85 ? -14.136 15.091 2.610 1.00 73.50 85 LYS A CA 1
ATOM 645 C C . LYS A 1 85 ? -13.266 15.036 3.864 1.00 73.50 85 LYS A C 1
ATOM 647 O O . LYS A 1 85 ? -12.863 16.082 4.372 1.00 73.50 85 LYS A O 1
ATOM 652 N N . VAL A 1 86 ? -12.907 13.835 4.318 1.00 73.62 86 VAL A N 1
ATOM 653 C CA . VAL A 1 86 ? -12.027 13.667 5.485 1.00 73.62 86 VAL A CA 1
ATOM 654 C C . VAL A 1 86 ? -10.636 14.224 5.221 1.00 73.62 86 VAL A C 1
ATOM 656 O O . VAL A 1 86 ? -10.085 14.921 6.073 1.00 73.62 86 VAL A O 1
ATOM 659 N N . TYR A 1 87 ? -10.075 13.970 4.038 1.00 69.94 87 TYR A N 1
ATOM 660 C CA . TYR A 1 87 ? -8.766 14.503 3.670 1.00 69.94 87 TYR A CA 1
ATOM 661 C C . TYR A 1 87 ? -8.749 16.040 3.650 1.00 69.94 87 TYR A C 1
ATOM 663 O O . TYR A 1 87 ? -7.767 16.657 4.057 1.00 69.94 87 TYR A O 1
ATOM 671 N N . GLN A 1 88 ? -9.855 16.669 3.248 1.00 75.81 88 GLN A N 1
ATOM 672 C CA . GLN A 1 88 ? -10.037 18.124 3.294 1.00 75.81 88 GLN A CA 1
ATOM 673 C C . GLN A 1 88 ? -10.372 18.669 4.697 1.00 75.81 88 GLN A C 1
ATOM 675 O O . GLN A 1 88 ? -10.640 19.861 4.846 1.00 75.81 88 GLN A O 1
ATOM 680 N N . GLY A 1 89 ? -10.352 17.827 5.736 1.00 69.56 89 GLY A N 1
ATOM 681 C CA . GLY A 1 89 ? -10.614 18.225 7.119 1.00 69.56 89 GLY A CA 1
ATOM 682 C C . GLY A 1 89 ? -12.098 18.376 7.460 1.00 69.56 89 GLY A C 1
ATOM 683 O O . GLY A 1 89 ? -12.431 18.974 8.484 1.00 69.56 89 GLY A O 1
ATOM 684 N N . GLN A 1 90 ? -13.001 17.851 6.627 1.00 72.88 90 GLN A N 1
ATOM 685 C CA . GLN A 1 90 ? -14.435 17.865 6.898 1.00 72.88 90 GLN A CA 1
ATOM 686 C C . GLN A 1 90 ? -14.847 16.623 7.708 1.00 72.88 90 GLN A C 1
ATOM 688 O O . GLN A 1 90 ? -14.439 15.505 7.384 1.00 72.88 90 GLN A O 1
ATOM 693 N N . PRO A 1 91 ? -15.673 16.780 8.756 1.00 63.97 91 PRO A N 1
ATOM 694 C CA . PRO A 1 91 ? -16.145 15.652 9.549 1.00 63.97 91 PRO A CA 1
ATOM 695 C C . PRO A 1 91 ? -17.152 14.798 8.764 1.00 63.97 91 PRO A C 1
ATOM 697 O O . PRO A 1 91 ? -18.055 15.327 8.117 1.00 63.97 91 PRO A O 1
ATOM 700 N N . LEU A 1 92 ? -17.038 13.469 8.882 1.00 58.09 92 LEU A N 1
ATOM 701 C CA . LEU A 1 92 ? -17.948 12.501 8.238 1.00 58.09 92 LEU A CA 1
ATOM 702 C C . LEU A 1 92 ? -19.390 12.583 8.750 1.00 58.09 92 LEU A C 1
ATOM 704 O O . LEU A 1 92 ? -20.324 12.219 8.040 1.00 58.09 92 LEU A O 1
ATOM 708 N N . PHE A 1 93 ? -19.579 13.082 9.970 1.00 58.06 93 PHE A N 1
ATOM 709 C CA . PHE A 1 93 ? -20.884 13.234 10.597 1.00 58.06 93 PHE A CA 1
ATOM 710 C C . PHE A 1 93 ? -21.024 14.653 11.145 1.00 58.06 93 PHE A C 1
ATOM 712 O O . PHE A 1 93 ? -20.129 15.155 11.831 1.00 58.06 93 PHE A O 1
ATOM 719 N N . LYS A 1 94 ? -22.171 15.303 10.900 1.00 53.66 94 LYS A N 1
ATOM 720 C CA . LYS A 1 94 ? -22.558 16.469 11.702 1.00 53.66 94 LYS A CA 1
ATOM 721 C C . LYS A 1 94 ? -22.759 15.965 13.130 1.00 53.66 94 LYS A C 1
ATOM 723 O O . LYS A 1 94 ? -23.629 15.125 13.353 1.00 53.66 94 LYS A O 1
ATOM 728 N N . LYS A 1 95 ? -21.968 16.451 14.093 1.00 48.94 95 LYS A N 1
ATOM 729 C CA . LYS A 1 95 ? -22.302 16.287 15.512 1.00 48.94 95 LYS A CA 1
ATOM 730 C C . LYS A 1 95 ? -23.652 16.973 15.729 1.00 48.94 95 LYS A C 1
ATOM 732 O O . LYS A 1 95 ? -23.697 18.190 15.870 1.00 48.94 95 LYS A O 1
ATOM 737 N N . ASN A 1 96 ? -24.743 16.210 15.723 1.00 41.00 96 ASN A N 1
ATOM 738 C CA . ASN A 1 96 ? -25.986 16.663 16.328 1.00 41.00 96 ASN A CA 1
ATOM 739 C C . ASN A 1 96 ? -25.747 16.646 17.834 1.00 41.00 96 ASN A C 1
ATOM 741 O O . ASN A 1 96 ? -25.893 15.621 18.496 1.00 41.00 96 ASN A O 1
ATOM 745 N N . VAL A 1 97 ? -25.270 17.779 18.334 1.00 46.56 97 VAL A N 1
ATOM 746 C CA . VAL A 1 97 ? -25.318 18.096 19.754 1.00 46.56 97 VAL A CA 1
ATOM 747 C C . VAL A 1 97 ? -26.784 18.418 20.041 1.00 46.56 97 VAL A C 1
ATOM 749 O O . VAL A 1 97 ? -27.321 19.356 19.449 1.00 46.56 97 VAL A O 1
ATOM 752 N N . LEU A 1 98 ? -27.435 17.569 20.841 1.00 45.25 98 LEU A N 1
ATOM 753 C CA . LEU A 1 98 ? -28.670 17.923 21.545 1.00 45.25 98 LEU A CA 1
ATOM 754 C C . LEU A 1 98 ? -28.358 18.967 22.619 1.00 45.25 98 LEU A C 1
ATOM 756 O O . LEU A 1 98 ? -27.270 18.849 23.231 1.00 45.25 98 LEU A O 1
#

InterPro domains:
  IPR001763 Rhodanese-like domain [PF00581] (15-61)
  IPR001763 Rhodanese-like domain [PS50206] (3-68)
  IPR036873 Rhodanese-like domain superfamily [G3DSA:3.40.250.10] (1-82)
  IPR036873 Rhodanese-like domain superfamily [SSF52821] (1-75)
  IPR045078 Sulfurtransferase TST/MPST-like [PTHR11364] (1-84)

Radius of gyration: 15.88 Å; Cα contacts (8 Å, |Δi|>4): 97; chains: 1; bounding box: 41×28×41 Å

Sequence (98 aa):
MLPSEEAFAAACSSLGIENKDGVVVYDGKGIFSAARVWWMFRVFGHESVWVLDGGLPKWRASGYEVESSAYAILKSNAAIEAAEKVYQGQPLFKKNVL

pLDDT: mean 84.52, std 15.81, range [41.0, 98.31]

Foldseek 3Di:
DQADPQLVVLVCVQVVHDLPDQEEFADPQFPDCRVVVQVSCVVNPRDNYYYDHRGPVVCVVVVHDDDDDDDDPPRDPVSVVLSVCVVVVHDSDDPPDD

Solvent-accessible surface area (backbone atoms only — not comparable to full-atom values): 6009 Å² total; per-residue (Å²): 131,83,76,55,72,68,46,49,51,32,44,36,44,28,70,60,56,54,96,85,52,77,46,77,35,56,28,85,87,14,79,68,64,19,60,55,53,47,49,49,39,47,75,74,69,43,74,55,57,44,68,47,79,57,10,46,54,45,42,52,75,69,71,53,91,83,85,83,76,87,78,79,67,86,50,49,73,66,36,48,54,50,26,53,38,38,73,73,72,42,73,96,62,83,81,80,75,129

Nearest PDB structures (foldseek):
  3aax-assembly2_B  TM=9.318E-01  e=8.189E-03  Mycobacterium tuberculosis
  6mxv-assembly1_A  TM=6.567E-01  e=6.036E-02  Francisella tularensis subsp. tularensis SCHU S4
  5lao-assembly1_A  TM=6.061E-01  e=8.658E-01  Escherichia coli K-12

Organism: Brassica carinata (NCBI:txid52824)